Protein AF-A0AAE4K894-F1 (afdb_monomer_lite)

Secondary structure (DSSP, 8-state):
------------EEEEEEETTEEEEEEEEEEEEETTEEEE-HHHHHHHHHHHHHHT--GGG-EEEEE--TTTHHHHHHHHHHHSPTT-EEEEEESSHHHHHHHHHHTT--------

pLDDT: mean 82.56, std 19.23, range [33.16, 97.0]

Organism: NCBI:txid3075126

Sequence (116 aa):
MLKAQAGHIERFFVVSVSTERGAFLVALGVGKKEKGNIFLTDTGIRAKDRLCELAGVDVSAVNFIMVPSPFQAVGALRTALLSHRPGAVLFFVCKSSLAYDKISSELNVQPEVVEE

Structure (mmCIF, N/CA/C/O backbone):
data_AF-A0AAE4K894-F1
#
_entry.id   AF-A0AAE4K894-F1
#
loop_
_atom_site.group_PDB
_atom_site.id
_atom_site.type_symbol
_atom_site.label_atom_id
_atom_site.label_alt_id
_atom_site.label_comp_id
_atom_site.label_asym_id
_atom_site.label_entity_id
_atom_site.label_seq_id
_atom_site.pdbx_PDB_ins_code
_atom_site.Cartn_x
_atom_site.Cartn_y
_atom_site.Cartn_z
_atom_site.occupancy
_atom_site.B_iso_or_equiv
_atom_site.auth_seq_id
_atom_site.auth_comp_id
_atom_site.auth_asym_id
_atom_site.auth_atom_id
_atom_site.pdbx_PDB_model_num
ATOM 1 N N . MET A 1 1 ? 31.188 -19.561 -14.112 1.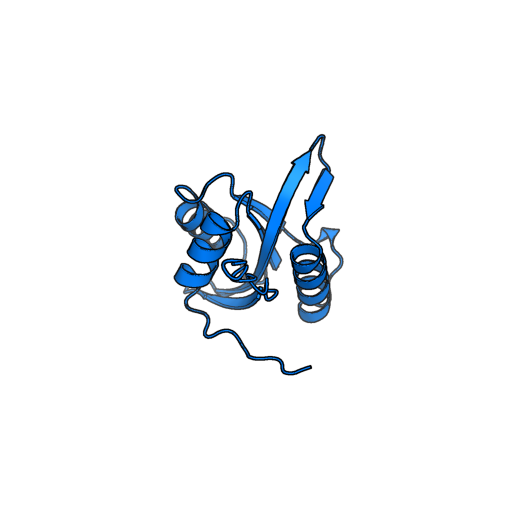00 33.22 1 MET A N 1
ATOM 2 C CA . MET A 1 1 ? 30.811 -19.496 -12.684 1.00 33.22 1 MET A CA 1
ATOM 3 C C . MET A 1 1 ? 29.639 -18.539 -12.544 1.00 33.22 1 MET A C 1
ATOM 5 O O . MET A 1 1 ? 29.827 -17.338 -12.698 1.00 33.22 1 MET A O 1
ATOM 9 N N . LEU A 1 2 ? 28.431 -19.082 -12.365 1.00 33.16 2 LEU A N 1
ATOM 10 C CA . LEU A 1 2 ? 27.212 -18.307 -12.135 1.00 33.16 2 LEU A CA 1
ATOM 11 C C . LEU A 1 2 ? 27.324 -17.602 -10.776 1.00 33.16 2 LEU A C 1
ATOM 13 O O . LEU A 1 2 ? 27.426 -18.268 -9.749 1.00 33.16 2 LEU A O 1
ATOM 17 N N . LYS A 1 3 ? 27.332 -16.265 -10.761 1.00 38.16 3 LYS A N 1
ATOM 18 C CA . LYS A 1 3 ? 27.136 -15.505 -9.522 1.00 38.16 3 LYS A CA 1
ATOM 19 C C . LYS A 1 3 ? 25.649 -15.551 -9.197 1.00 38.16 3 LYS A C 1
ATOM 21 O O . LYS A 1 3 ? 24.831 -15.149 -10.019 1.00 38.16 3 LYS A O 1
ATOM 26 N N . ALA A 1 4 ? 25.349 -16.112 -8.031 1.00 34.56 4 ALA A N 1
ATOM 27 C CA . ALA A 1 4 ? 24.017 -16.309 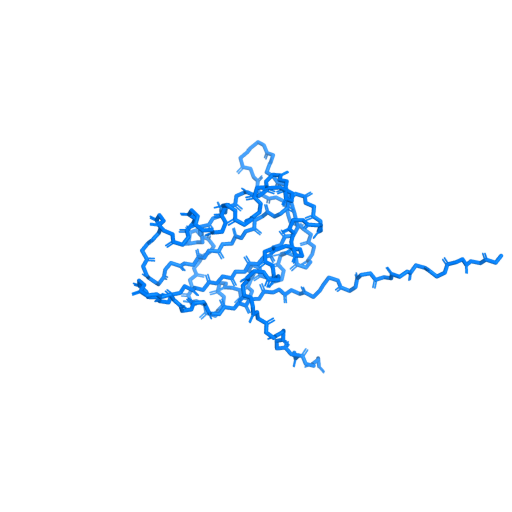-7.496 1.00 34.56 4 ALA A CA 1
ATOM 28 C C . ALA A 1 4 ? 23.144 -15.065 -7.705 1.00 34.56 4 ALA A C 1
ATOM 30 O O . ALA A 1 4 ? 23.463 -13.975 -7.228 1.00 34.56 4 ALA A O 1
ATOM 31 N N . GLN A 1 5 ? 22.038 -15.260 -8.422 1.00 38.50 5 GLN A N 1
ATOM 32 C CA . GLN A 1 5 ? 20.854 -14.432 -8.283 1.00 38.50 5 GLN A CA 1
ATOM 33 C C . GLN A 1 5 ? 20.506 -14.437 -6.793 1.00 38.50 5 GLN A C 1
ATOM 35 O O . GLN A 1 5 ? 20.005 -15.432 -6.274 1.00 38.50 5 GLN A O 1
ATOM 40 N N . ALA A 1 6 ? 20.813 -13.350 -6.088 1.00 38.06 6 ALA A N 1
ATOM 41 C CA . ALA A 1 6 ? 20.153 -13.052 -4.830 1.00 38.06 6 ALA A CA 1
ATOM 42 C C . ALA A 1 6 ? 18.695 -12.760 -5.193 1.00 38.06 6 ALA A C 1
ATOM 44 O O . ALA A 1 6 ? 18.329 -11.628 -5.507 1.00 38.06 6 ALA A O 1
ATOM 45 N N . GLY A 1 7 ? 17.904 -13.828 -5.297 1.00 36.00 7 GLY A N 1
ATOM 46 C CA . GLY A 1 7 ? 16.472 -13.752 -5.504 1.00 36.00 7 GLY A CA 1
ATOM 47 C C . GLY A 1 7 ? 15.885 -12.979 -4.338 1.00 36.00 7 GLY A C 1
ATOM 48 O O . GLY A 1 7 ? 15.781 -13.505 -3.233 1.00 36.00 7 GLY A O 1
ATOM 49 N N . HIS A 1 8 ? 15.539 -11.715 -4.575 1.00 42.91 8 HIS A N 1
ATOM 50 C CA . HIS A 1 8 ? 14.616 -11.012 -3.705 1.00 42.91 8 HIS A CA 1
ATOM 51 C C . HIS A 1 8 ? 13.330 -11.835 -3.711 1.00 42.91 8 HIS A C 1
ATOM 53 O O . HIS A 1 8 ? 12.596 -11.847 -4.696 1.00 42.91 8 HIS A O 1
ATOM 59 N N . ILE A 1 9 ? 13.083 -12.567 -2.628 1.00 47.50 9 ILE A N 1
ATOM 60 C CA . ILE A 1 9 ? 11.753 -13.088 -2.356 1.00 47.50 9 ILE A CA 1
ATOM 61 C C . ILE A 1 9 ? 10.925 -11.841 -2.050 1.00 47.50 9 ILE A C 1
ATOM 63 O O . ILE A 1 9 ? 11.015 -11.289 -0.953 1.00 47.50 9 ILE A O 1
ATOM 67 N N . GLU A 1 10 ? 10.191 -11.335 -3.044 1.00 51.34 10 GLU A N 1
ATOM 68 C CA . GLU A 1 10 ? 9.166 -10.320 -2.815 1.00 51.34 10 GLU A CA 1
ATOM 69 C C . GLU A 1 10 ? 8.115 -10.953 -1.891 1.00 51.34 10 GLU A C 1
ATOM 71 O O . GLU A 1 10 ? 7.226 -11.676 -2.340 1.00 51.34 10 GLU A O 1
ATOM 76 N N . ARG A 1 11 ? 8.249 -10.730 -0.580 1.00 63.84 11 ARG A N 1
ATOM 77 C CA . ARG A 1 11 ? 7.225 -11.067 0.415 1.00 63.84 11 ARG A CA 1
ATOM 78 C C . ARG A 1 11 ? 6.139 -10.005 0.339 1.00 63.84 11 ARG A C 1
ATOM 80 O O . ARG A 1 11 ? 6.468 -8.820 0.331 1.00 63.84 11 ARG A O 1
ATOM 87 N N . PHE A 1 12 ? 4.872 -10.408 0.271 1.00 67.56 12 PHE A N 1
ATOM 88 C CA . PHE A 1 12 ? 3.777 -9.442 0.279 1.00 67.56 12 PHE A CA 1
ATOM 89 C C . PHE A 1 12 ? 3.621 -8.846 1.681 1.00 67.56 12 PHE A C 1
ATOM 91 O O . PHE A 1 12 ? 3.778 -9.536 2.684 1.00 67.56 12 PHE A O 1
ATOM 98 N N . PHE A 1 13 ? 3.351 -7.545 1.744 1.00 72.00 13 PHE A N 1
ATOM 99 C CA . PHE A 1 13 ? 3.339 -6.772 2.981 1.00 72.00 13 PHE A CA 1
ATOM 100 C C . PHE A 1 13 ? 1.939 -6.225 3.220 1.00 72.00 13 PHE A C 1
ATOM 102 O O . PHE A 1 13 ? 1.427 -5.468 2.391 1.00 72.00 13 PHE A O 1
ATOM 109 N N . VAL A 1 14 ? 1.346 -6.592 4.354 1.00 81.44 14 VAL A N 1
ATOM 110 C CA . VAL A 1 14 ? 0.094 -6.025 4.862 1.00 81.44 14 VAL A CA 1
ATOM 111 C C . VAL A 1 14 ? 0.265 -5.775 6.355 1.00 81.44 14 VAL A C 1
ATOM 113 O O . VAL A 1 14 ? 0.752 -6.648 7.066 1.00 81.44 14 VAL A O 1
ATOM 116 N N . VAL A 1 15 ? -0.102 -4.589 6.832 1.00 85.31 15 VAL A N 1
ATOM 117 C CA . VAL A 1 15 ? 0.054 -4.201 8.236 1.00 85.31 15 VAL A CA 1
ATOM 118 C C . VAL A 1 15 ? -1.074 -3.283 8.694 1.00 85.31 15 VAL A C 1
ATOM 120 O O . VAL A 1 15 ? -1.561 -2.443 7.936 1.00 85.31 15 VAL A O 1
ATOM 123 N N . SER A 1 16 ? -1.452 -3.404 9.966 1.00 86.00 16 SER A N 1
ATOM 124 C CA . SER A 1 16 ? -2.246 -2.390 10.657 1.00 86.00 16 SER A CA 1
ATOM 125 C C . SER A 1 16 ? -1.327 -1.335 11.276 1.00 86.00 16 SER A C 1
ATOM 127 O O . SER A 1 16 ? -0.548 -1.632 12.180 1.00 86.00 16 SER A O 1
ATOM 129 N N . VAL A 1 17 ? -1.426 -0.094 10.807 1.00 85.12 17 VAL A N 1
ATOM 130 C CA . VAL A 1 17 ? -0.635 1.045 11.289 1.00 85.12 17 VAL A CA 1
ATOM 131 C C . VAL A 1 17 ? -1.487 1.881 12.231 1.00 85.12 17 VAL A C 1
ATOM 133 O O . VAL A 1 17 ? -2.480 2.471 11.808 1.00 85.12 17 VAL A O 1
ATOM 136 N N . SER A 1 18 ? -1.081 1.978 13.494 1.00 84.44 18 SER A N 1
ATOM 137 C CA . SER A 1 18 ? -1.723 2.852 14.480 1.00 84.44 18 SER A CA 1
ATOM 138 C C . SER A 1 18 ? -0.967 4.171 14.592 1.00 84.44 18 SER A C 1
ATOM 140 O O . SER A 1 18 ? 0.223 4.197 14.893 1.00 84.44 18 SER A O 1
ATOM 142 N N . THR A 1 19 ? -1.670 5.274 14.358 1.00 82.75 19 THR A N 1
ATOM 143 C CA . THR A 1 19 ? -1.160 6.641 14.531 1.00 82.75 19 THR A CA 1
ATOM 144 C C . THR A 1 19 ? -1.968 7.356 15.613 1.00 82.75 19 THR A C 1
ATOM 146 O O . THR A 1 19 ? -3.043 6.890 15.985 1.00 82.75 19 THR A O 1
ATOM 149 N N . GLU A 1 20 ? -1.530 8.537 16.056 1.00 80.31 20 GLU A N 1
ATOM 150 C CA . GLU A 1 20 ? -2.313 9.392 16.972 1.00 80.31 20 GLU A CA 1
ATOM 151 C C . GLU A 1 20 ? -3.713 9.731 16.437 1.00 80.31 20 GLU A C 1
ATOM 153 O O . GLU A 1 20 ? -4.623 10.057 17.195 1.00 80.31 20 GLU A O 1
ATOM 158 N N . ARG A 1 21 ? -3.904 9.641 15.117 1.00 82.19 21 ARG A N 1
ATOM 159 C CA . ARG A 1 21 ? -5.186 9.911 14.466 1.00 82.19 21 ARG A CA 1
ATOM 160 C C . ARG A 1 21 ? -6.097 8.695 14.413 1.00 82.19 21 ARG A C 1
ATOM 162 O O . ARG A 1 21 ? -7.290 8.867 14.197 1.00 82.19 21 ARG A O 1
ATOM 169 N N . GLY A 1 22 ? -5.552 7.495 14.587 1.00 83.88 22 GLY A N 1
ATOM 170 C CA . GLY A 1 22 ? -6.265 6.229 14.497 1.00 83.88 22 GLY A CA 1
ATOM 171 C C . GLY A 1 22 ? -5.516 5.183 13.673 1.00 83.88 22 GLY A C 1
ATOM 172 O O . GLY A 1 22 ? -4.370 5.392 13.260 1.00 83.88 22 GLY A O 1
ATOM 173 N N . ALA A 1 23 ? -6.179 4.045 13.471 1.00 88.06 23 ALA A N 1
ATOM 174 C CA . ALA A 1 23 ? -5.629 2.886 12.779 1.00 88.06 23 ALA A CA 1
ATOM 175 C C . ALA A 1 23 ? -5.910 2.922 11.270 1.00 88.06 23 ALA A C 1
ATOM 177 O O . ALA A 1 23 ? -6.953 3.412 10.833 1.00 88.06 23 ALA A O 1
ATOM 178 N N . PHE A 1 24 ? -4.989 2.372 10.488 1.00 91.69 24 PHE A N 1
ATOM 179 C CA . PHE A 1 24 ? -5.071 2.229 9.038 1.00 91.69 24 PHE A CA 1
ATOM 180 C C . PHE A 1 24 ? -4.652 0.818 8.659 1.00 91.69 24 PHE A C 1
ATOM 182 O O . PHE A 1 24 ? -3.699 0.296 9.234 1.00 91.69 24 PHE A O 1
ATOM 189 N N . LEU A 1 25 ? -5.302 0.228 7.659 1.00 93.06 25 LEU A N 1
ATOM 190 C CA . LEU A 1 25 ? -4.811 -1.011 7.066 1.00 93.06 25 LEU A CA 1
ATOM 191 C C . LEU A 1 25 ? -4.022 -0.668 5.807 1.00 93.06 25 LEU A C 1
ATOM 193 O O . LEU A 1 25 ? -4.538 -0.002 4.909 1.00 93.06 25 LEU A O 1
ATOM 197 N N . VAL A 1 26 ? -2.762 -1.083 5.762 1.00 93.19 26 VAL A N 1
ATOM 198 C CA . VAL A 1 26 ? -1.810 -0.683 4.728 1.00 93.19 26 VAL A CA 1
ATOM 199 C C . VAL A 1 26 ? -1.222 -1.913 4.060 1.00 93.19 26 VAL A C 1
ATOM 201 O O . VAL A 1 26 ? -0.747 -2.813 4.743 1.00 93.19 26 VAL A O 1
ATOM 204 N N . ALA A 1 27 ? -1.179 -1.923 2.731 1.00 93.50 27 ALA A N 1
ATOM 205 C CA . ALA A 1 27 ? -0.357 -2.864 1.976 1.00 93.50 27 ALA A CA 1
ATOM 206 C C . ALA A 1 27 ? 0.525 -2.158 0.948 1.00 93.50 27 ALA A C 1
ATOM 208 O O . ALA A 1 27 ? 0.293 -1.003 0.573 1.00 93.50 27 ALA A O 1
ATOM 209 N N . LEU A 1 28 ? 1.545 -2.878 0.492 1.00 93.31 28 LE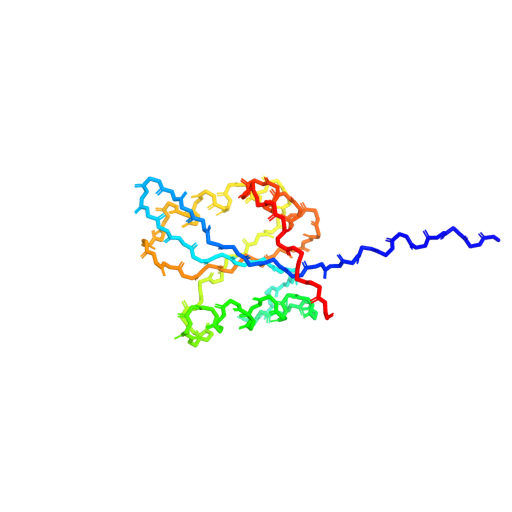U A N 1
ATOM 210 C CA . LEU A 1 28 ? 2.528 -2.400 -0.473 1.00 93.31 28 LEU A CA 1
ATOM 211 C C . LEU A 1 28 ? 2.615 -3.373 -1.649 1.00 93.31 28 LEU A C 1
ATOM 213 O O . LEU A 1 28 ? 2.507 -4.587 -1.479 1.00 93.31 28 LEU A O 1
ATOM 217 N N . GLY A 1 29 ? 2.893 -2.850 -2.838 1.00 93.00 29 GLY A N 1
ATOM 218 C CA . GLY A 1 29 ? 3.234 -3.671 -3.995 1.00 93.00 29 GLY A CA 1
ATOM 219 C C . GLY A 1 29 ? 4.049 -2.897 -5.017 1.00 93.00 29 GLY A C 1
ATOM 220 O O . GLY A 1 29 ? 3.944 -1.671 -5.107 1.00 93.00 29 GLY A O 1
ATOM 221 N N . VAL A 1 30 ? 4.862 -3.607 -5.797 1.00 92.56 30 VAL A N 1
ATOM 222 C CA . VAL A 1 30 ? 5.582 -3.013 -6.926 1.00 92.56 30 VAL A CA 1
ATOM 223 C C . VAL A 1 30 ? 4.668 -2.991 -8.148 1.00 92.56 30 VAL A C 1
ATOM 225 O O . VAL A 1 30 ? 3.947 -3.951 -8.423 1.00 92.56 30 VAL A O 1
ATOM 228 N N . GLY A 1 31 ? 4.660 -1.879 -8.879 1.00 93.31 31 GLY A N 1
ATOM 229 C CA . GLY A 1 31 ? 3.782 -1.727 -10.029 1.00 93.31 31 GLY A CA 1
ATOM 230 C C . GLY A 1 31 ? 3.840 -0.367 -10.709 1.00 93.31 31 GLY A C 1
ATOM 231 O O . GLY A 1 31 ? 4.660 0.502 -10.400 1.00 93.31 31 GLY A O 1
ATOM 232 N N . LYS A 1 32 ? 2.934 -0.169 -11.662 1.00 92.69 32 LYS A N 1
ATOM 233 C CA . LYS A 1 32 ? 2.803 1.071 -12.434 1.00 92.69 32 LYS A CA 1
ATOM 234 C C . LYS A 1 32 ? 1.343 1.389 -12.729 1.00 92.69 32 LYS A C 1
ATOM 236 O O . LYS A 1 32 ? 0.490 0.510 -12.748 1.00 92.69 32 LYS A O 1
ATOM 241 N N . LYS A 1 33 ? 1.070 2.667 -12.998 1.00 89.38 33 LYS A N 1
ATOM 242 C CA . LYS A 1 33 ? -0.222 3.137 -13.501 1.00 89.38 33 LYS A CA 1
ATOM 243 C C . LYS A 1 33 ? -0.076 3.546 -14.961 1.00 89.38 33 LYS A C 1
ATOM 245 O O . LYS A 1 33 ? 0.716 4.438 -15.261 1.00 89.38 33 LYS A O 1
ATOM 250 N N . GLU A 1 34 ? -0.844 2.923 -15.846 1.00 90.38 34 GLU A N 1
ATOM 251 C CA . GLU A 1 34 ? -0.858 3.211 -17.284 1.00 90.38 34 GLU A CA 1
ATOM 252 C C . GLU A 1 34 ? -2.296 3.385 -17.768 1.00 90.38 34 GLU A C 1
ATOM 254 O O . GLU A 1 34 ? -3.151 2.533 -17.536 1.00 90.38 34 GLU A O 1
ATOM 259 N N . LYS A 1 35 ? -2.572 4.512 -18.440 1.00 87.44 35 LYS A N 1
ATOM 260 C CA . LYS A 1 35 ? -3.898 4.841 -19.002 1.00 87.44 35 LYS A CA 1
ATOM 261 C C . LYS A 1 35 ? -5.060 4.664 -18.004 1.00 87.44 35 LYS A C 1
ATOM 263 O O . LYS A 1 35 ? -6.143 4.235 -18.375 1.00 87.44 35 LYS A O 1
ATOM 268 N N . GLY A 1 36 ? -4.823 4.981 -16.729 1.00 83.94 36 GLY A N 1
ATOM 269 C CA . GLY A 1 36 ? -5.819 4.864 -15.657 1.00 83.94 36 GLY A CA 1
ATOM 270 C C . GLY A 1 36 ? -5.825 3.522 -14.920 1.00 83.94 36 GLY A C 1
ATOM 271 O O . GLY A 1 36 ? -6.267 3.494 -13.776 1.00 83.94 36 GLY A O 1
ATOM 272 N N . ASN A 1 37 ? -5.249 2.467 -15.500 1.00 88.56 37 ASN A N 1
ATOM 273 C CA . ASN A 1 37 ? -5.197 1.130 -14.907 1.00 88.56 37 ASN A CA 1
ATOM 274 C C . ASN A 1 37 ? -3.935 0.930 -14.065 1.00 88.56 37 ASN A C 1
ATOM 276 O O . ASN A 1 37 ? -2.870 1.459 -14.396 1.00 88.56 37 ASN A O 1
ATOM 280 N N . ILE A 1 38 ? -4.057 0.157 -12.986 1.00 92.12 38 ILE A N 1
ATOM 281 C CA . ILE A 1 38 ? -2.944 -0.217 -12.109 1.00 92.12 38 ILE A CA 1
ATOM 282 C C . ILE A 1 38 ? -2.497 -1.629 -12.476 1.00 92.12 38 ILE A C 1
ATOM 284 O O . ILE A 1 38 ? -3.298 -2.558 -12.481 1.00 92.12 38 ILE A O 1
ATOM 288 N N . PHE A 1 39 ? -1.208 -1.771 -12.756 1.00 93.56 39 PHE A N 1
ATOM 289 C CA . PHE A 1 39 ? -0.546 -3.040 -13.029 1.00 93.56 39 PHE A CA 1
ATOM 290 C C . PHE A 1 39 ? 0.422 -3.325 -11.886 1.00 93.56 39 PHE A C 1
ATOM 292 O O . PHE A 1 39 ? 1.256 -2.475 -11.565 1.00 93.56 39 PHE A O 1
ATOM 299 N N . LEU A 1 40 ? 0.300 -4.498 -11.273 1.00 92.88 40 LEU A N 1
ATOM 300 C CA . LEU A 1 40 ? 1.085 -4.927 -10.117 1.00 92.88 40 LEU A CA 1
ATOM 301 C C . LEU A 1 40 ? 1.910 -6.164 -10.482 1.00 92.88 40 LEU A C 1
ATOM 303 O O . LEU A 1 40 ? 1.526 -6.912 -11.381 1.00 92.88 40 LEU A O 1
ATOM 307 N N . THR A 1 41 ? 3.023 -6.381 -9.782 1.00 92.06 41 THR A N 1
ATOM 308 C CA . THR A 1 41 ? 3.688 -7.693 -9.771 1.00 92.06 41 THR A CA 1
ATOM 309 C C . THR A 1 41 ? 2.783 -8.736 -9.114 1.00 92.06 41 THR A C 1
ATOM 311 O O . THR A 1 41 ? 1.859 -8.377 -8.381 1.00 92.06 41 THR A O 1
ATOM 314 N N . ASP A 1 42 ? 3.059 -10.025 -9.320 1.00 89.94 42 ASP A N 1
ATOM 315 C CA . ASP A 1 42 ? 2.285 -11.111 -8.701 1.00 89.94 42 ASP A CA 1
ATOM 316 C C . ASP A 1 42 ? 2.233 -10.980 -7.172 1.00 89.94 42 ASP A C 1
ATOM 318 O O . ASP A 1 42 ? 1.172 -11.133 -6.563 1.00 89.94 42 ASP A O 1
ATOM 322 N N . THR A 1 43 ? 3.349 -10.601 -6.540 1.00 87.12 43 THR A N 1
ATOM 323 C CA . THR A 1 43 ? 3.382 -10.304 -5.103 1.00 87.12 43 THR A CA 1
ATOM 324 C C . THR A 1 43 ? 2.498 -9.110 -4.750 1.00 87.12 43 THR A C 1
ATOM 326 O O . THR A 1 43 ? 1.766 -9.165 -3.763 1.00 87.12 43 THR A O 1
ATOM 329 N N . GLY A 1 44 ? 2.512 -8.043 -5.554 1.00 90.94 44 GLY A N 1
ATOM 330 C CA . GLY A 1 44 ? 1.626 -6.895 -5.357 1.00 90.94 44 GLY A CA 1
ATOM 331 C C . GLY A 1 44 ? 0.141 -7.254 -5.483 1.00 90.94 44 GLY A C 1
ATOM 332 O O . GLY A 1 44 ? -0.674 -6.734 -4.720 1.00 90.94 44 GLY A O 1
ATOM 333 N N . ILE A 1 45 ? -0.216 -8.167 -6.395 1.00 93.25 45 ILE A N 1
ATOM 334 C CA . ILE A 1 45 ? -1.585 -8.691 -6.529 1.00 93.25 45 ILE A CA 1
ATOM 335 C C . ILE A 1 45 ? -1.982 -9.439 -5.253 1.00 93.25 45 ILE A C 1
ATOM 337 O O . ILE A 1 45 ? -2.999 -9.099 -4.651 1.00 93.25 45 ILE A O 1
ATOM 341 N N . ARG A 1 46 ? -1.141 -10.367 -4.777 1.00 90.94 46 ARG A N 1
ATOM 342 C CA . ARG A 1 46 ? -1.385 -11.10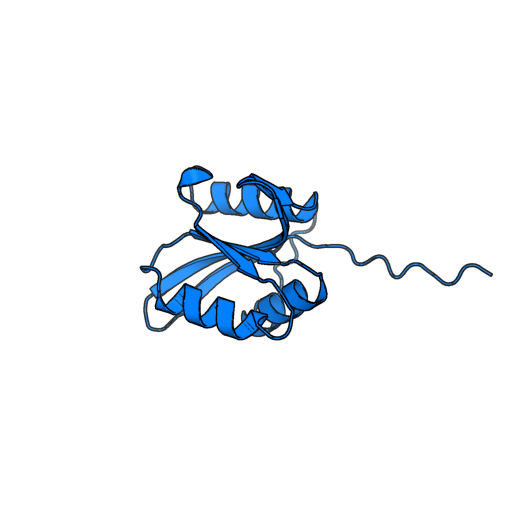5 -3.523 1.00 90.94 46 ARG A CA 1
ATOM 343 C C . ARG A 1 46 ? -1.520 -10.172 -2.316 1.00 90.94 46 ARG A C 1
ATOM 345 O O . ARG A 1 46 ? -2.425 -10.351 -1.507 1.00 90.94 46 ARG A O 1
ATOM 352 N N . ALA A 1 47 ? -0.675 -9.140 -2.223 1.00 91.12 47 ALA A N 1
ATOM 353 C CA . ALA A 1 47 ? -0.758 -8.123 -1.172 1.00 91.12 47 ALA A CA 1
ATOM 354 C C . ALA A 1 47 ? -2.102 -7.379 -1.202 1.00 91.12 47 ALA A C 1
ATOM 356 O O . ALA A 1 47 ? -2.717 -7.153 -0.161 1.00 91.12 47 ALA A O 1
ATOM 357 N N . LYS A 1 48 ? -2.568 -7.007 -2.402 1.00 94.62 48 LYS A N 1
ATOM 358 C CA . LYS A 1 48 ? -3.843 -6.307 -2.606 1.00 94.62 48 LYS A CA 1
ATOM 359 C C . LYS A 1 48 ? -5.020 -7.194 -2.218 1.00 94.62 48 LYS A C 1
ATOM 361 O O . LYS A 1 48 ? -5.932 -6.720 -1.548 1.00 94.62 48 LYS A O 1
ATOM 366 N N . ASP A 1 49 ? -5.010 -8.451 -2.645 1.00 93.44 49 ASP A N 1
ATOM 367 C CA . ASP A 1 49 ? -6.094 -9.390 -2.354 1.00 93.44 49 ASP A CA 1
ATOM 368 C C . ASP A 1 49 ? -6.174 -9.664 -0.850 1.00 93.44 49 ASP A C 1
ATOM 370 O O . ASP A 1 49 ? -7.248 -9.537 -0.262 1.00 93.44 49 ASP A O 1
ATOM 374 N N . ARG A 1 50 ? -5.025 -9.889 -0.197 1.00 91.75 50 ARG A N 1
ATOM 375 C CA . ARG A 1 50 ? -4.959 -10.053 1.259 1.00 91.75 50 ARG A CA 1
ATOM 376 C C . ARG A 1 50 ? -5.405 -8.801 2.015 1.00 91.75 50 ARG A C 1
ATOM 378 O O . ARG A 1 50 ? -6.070 -8.914 3.040 1.00 91.75 50 ARG A O 1
ATOM 385 N N . LEU A 1 51 ? -5.068 -7.609 1.515 1.00 94.19 51 LEU A N 1
ATOM 386 C CA . LEU A 1 51 ? -5.540 -6.343 2.081 1.00 94.19 51 LEU A CA 1
ATOM 387 C C . LEU A 1 51 ? -7.072 -6.246 2.042 1.00 94.19 51 LEU A C 1
ATOM 389 O O . LEU A 1 51 ? -7.679 -5.866 3.040 1.00 94.19 51 LEU A O 1
ATOM 393 N N . CYS A 1 52 ? -7.686 -6.591 0.906 1.00 94.75 52 CYS A N 1
ATOM 394 C CA . CYS A 1 52 ? -9.142 -6.574 0.736 1.00 94.75 52 CYS A CA 1
ATOM 395 C C . CYS A 1 52 ? -9.823 -7.591 1.660 1.00 94.75 52 CYS A C 1
ATOM 397 O O . CYS A 1 52 ? -10.802 -7.256 2.324 1.00 94.75 52 CYS A O 1
ATOM 399 N N . GLU A 1 53 ? -9.267 -8.803 1.749 1.00 93.50 53 GLU A N 1
ATOM 400 C CA . GLU A 1 53 ? -9.756 -9.869 2.626 1.00 93.50 53 GLU A CA 1
ATOM 401 C C . GLU A 1 53 ? -9.734 -9.446 4.102 1.00 93.50 53 GLU A C 1
ATOM 403 O O . GLU A 1 53 ? -10.756 -9.523 4.779 1.00 93.50 53 GLU A O 1
ATOM 408 N N . LEU A 1 54 ? -8.596 -8.939 4.590 1.00 90.88 54 LEU A N 1
ATOM 409 C CA . LEU A 1 54 ? -8.438 -8.516 5.986 1.00 90.88 54 LEU A CA 1
ATOM 410 C C . LEU A 1 54 ? -9.304 -7.306 6.345 1.00 90.88 54 LEU A C 1
ATOM 412 O O . LEU A 1 54 ? -9.776 -7.201 7.475 1.00 90.88 54 LEU A O 1
ATOM 416 N N . ALA A 1 55 ? -9.512 -6.392 5.398 1.00 92.06 55 ALA A N 1
ATOM 417 C CA . ALA A 1 55 ? -10.413 -5.263 5.591 1.00 92.06 55 ALA A CA 1
ATOM 418 C C . ALA A 1 55 ? -11.897 -5.644 5.452 1.00 92.06 55 ALA A C 1
ATOM 420 O O . ALA A 1 55 ? -12.750 -4.870 5.883 1.00 92.06 55 ALA A O 1
ATOM 421 N N . GLY A 1 56 ? -12.217 -6.790 4.842 1.00 94.06 56 GLY A N 1
ATOM 422 C CA . GLY A 1 56 ? -13.588 -7.162 4.498 1.00 94.06 56 GLY A CA 1
ATOM 423 C C . GLY A 1 56 ? -14.232 -6.199 3.493 1.00 94.06 56 GLY A C 1
ATOM 424 O O . GLY A 1 56 ? -15.414 -5.883 3.626 1.00 94.06 56 GLY A O 1
ATOM 425 N N . VAL A 1 57 ? -13.459 -5.690 2.524 1.00 93.50 57 VAL A N 1
ATOM 426 C CA . VAL A 1 57 ? -13.926 -4.692 1.540 1.00 93.50 57 VAL A CA 1
ATOM 427 C C . VAL A 1 57 ? -13.586 -5.076 0.103 1.00 93.50 57 VAL A C 1
ATOM 429 O O . VAL A 1 57 ? -12.617 -5.784 -0.159 1.00 93.50 57 VAL A O 1
ATOM 432 N N . ASP A 1 58 ? -14.345 -4.523 -0.843 1.00 94.88 58 ASP A N 1
ATOM 433 C CA . ASP A 1 58 ? -14.033 -4.599 -2.269 1.00 94.88 58 ASP A CA 1
ATOM 434 C C . ASP A 1 58 ? -12.841 -3.717 -2.662 1.00 94.88 58 ASP A C 1
ATOM 436 O O . ASP A 1 58 ? -12.558 -2.680 -2.054 1.00 94.88 58 ASP A O 1
ATOM 440 N N . VAL A 1 59 ? -12.199 -4.066 -3.782 1.00 91.94 59 VAL A N 1
ATOM 441 C CA . VAL A 1 59 ? -11.051 -3.322 -4.333 1.00 91.94 59 VAL A CA 1
ATOM 442 C C . VAL A 1 59 ? -11.359 -1.844 -4.612 1.00 91.94 59 VAL A C 1
ATOM 444 O O . VAL A 1 59 ? -10.458 -1.010 -4.575 1.00 91.94 59 VAL A O 1
ATOM 447 N N . SER A 1 60 ? -12.622 -1.488 -4.861 1.00 93.06 60 SER A N 1
ATOM 448 C CA . SER A 1 60 ? -13.048 -0.099 -5.073 1.00 93.06 60 SER A CA 1
ATOM 449 C C . SER A 1 60 ? -12.970 0.767 -3.814 1.00 93.06 60 SER A C 1
ATOM 451 O O . SER A 1 60 ? -12.944 1.989 -3.931 1.00 93.06 60 SER A O 1
ATOM 453 N N . ALA A 1 61 ? -12.938 0.159 -2.623 1.00 93.94 61 ALA A N 1
ATOM 454 C CA . ALA A 1 61 ? -12.761 0.862 -1.353 1.00 93.94 61 ALA A CA 1
ATOM 455 C C . ALA A 1 61 ? -11.277 1.092 -1.000 1.00 93.94 61 ALA A C 1
ATOM 457 O O . ALA A 1 61 ? -10.969 1.810 -0.045 1.00 93.94 61 ALA A O 1
ATOM 458 N N . VAL A 1 62 ? -10.352 0.499 -1.765 1.00 96.19 62 VAL A N 1
ATOM 459 C CA . VAL A 1 62 ? -8.908 0.632 -1.552 1.00 96.19 62 VAL A CA 1
ATOM 460 C C . VAL A 1 62 ? -8.405 1.956 -2.123 1.00 96.19 62 VAL A C 1
ATOM 462 O O . VAL A 1 62 ? -8.603 2.280 -3.295 1.00 96.19 62 VAL A O 1
ATOM 465 N N . ASN A 1 63 ? -7.679 2.710 -1.300 1.00 97.00 63 ASN A N 1
ATOM 466 C CA . ASN A 1 63 ? -7.057 3.965 -1.704 1.00 97.00 63 ASN A CA 1
ATOM 467 C C . ASN A 1 63 ? -5.661 3.688 -2.264 1.00 97.00 63 ASN A C 1
ATOM 469 O O . ASN A 1 63 ? -4.711 3.441 -1.519 1.00 97.00 63 ASN A O 1
ATOM 473 N N . PHE A 1 64 ? -5.535 3.731 -3.590 1.00 95.75 64 PHE A N 1
ATOM 474 C CA . PHE A 1 64 ? -4.263 3.507 -4.271 1.00 95.75 64 PHE A CA 1
ATOM 475 C C . PHE A 1 64 ? -3.399 4.770 -4.292 1.00 95.75 64 PHE A C 1
ATOM 477 O O . PHE A 1 64 ? -3.749 5.776 -4.915 1.00 95.75 64 PHE A O 1
ATOM 484 N N . ILE A 1 65 ? -2.226 4.692 -3.668 1.00 96.44 65 ILE A N 1
ATOM 485 C CA . ILE A 1 65 ? -1.258 5.785 -3.574 1.00 96.44 65 ILE A CA 1
ATOM 486 C C . ILE A 1 65 ? -0.049 5.448 -4.440 1.00 96.44 65 ILE A C 1
ATOM 488 O O . ILE A 1 65 ? 0.682 4.495 -4.182 1.00 96.44 65 ILE A O 1
ATOM 492 N N . MET A 1 66 ? 0.177 6.239 -5.486 1.00 96.00 66 MET A N 1
ATOM 493 C CA . MET A 1 66 ? 1.332 6.047 -6.361 1.00 96.00 66 MET A CA 1
ATOM 494 C C . MET A 1 66 ? 2.598 6.588 -5.702 1.00 96.00 66 MET A C 1
ATOM 496 O O . MET A 1 66 ? 2.657 7.760 -5.335 1.00 96.00 66 MET A O 1
ATOM 500 N N . VAL A 1 67 ? 3.639 5.762 -5.647 1.00 95.56 67 VAL A N 1
ATOM 501 C CA . VAL A 1 67 ? 4.956 6.141 -5.129 1.00 95.56 67 VAL A CA 1
ATOM 502 C C . VAL A 1 67 ? 5.945 6.135 -6.293 1.00 95.56 67 VAL A C 1
ATOM 504 O O . VAL A 1 67 ? 6.432 5.077 -6.703 1.00 95.56 67 VAL A O 1
ATOM 507 N N . PRO A 1 68 ? 6.216 7.303 -6.900 1.00 90.06 68 PRO A N 1
ATOM 508 C CA . PRO A 1 68 ? 6.922 7.361 -8.173 1.00 90.06 68 PRO A CA 1
ATOM 509 C C . PRO A 1 68 ? 8.435 7.185 -8.031 1.00 90.06 68 PRO A C 1
ATOM 511 O O . PRO A 1 68 ? 9.086 6.860 -9.021 1.00 90.06 68 PRO A O 1
ATOM 514 N N . SER A 1 69 ? 9.002 7.403 -6.840 1.00 93.25 69 SER A N 1
ATOM 515 C CA . SER A 1 69 ? 10.428 7.204 -6.586 1.00 93.25 69 SER A CA 1
ATOM 516 C C . SER A 1 69 ? 10.735 6.931 -5.107 1.00 93.25 69 SER A C 1
ATOM 518 O O . SER A 1 69 ? 9.964 7.332 -4.229 1.00 93.25 69 SER A O 1
ATOM 520 N N . PRO A 1 70 ? 11.905 6.339 -4.800 1.00 91.19 70 PRO A N 1
ATOM 521 C CA . PRO A 1 70 ? 12.353 6.125 -3.423 1.00 91.19 70 PRO A CA 1
ATOM 522 C C . PRO A 1 70 ? 12.573 7.424 -2.635 1.00 91.19 70 PRO A C 1
ATOM 524 O O . PRO A 1 70 ? 12.582 7.416 -1.408 1.00 91.19 70 PRO A O 1
ATOM 527 N N . PHE A 1 71 ? 12.797 8.558 -3.300 1.00 93.38 71 PHE A N 1
ATOM 528 C CA . PHE A 1 71 ? 12.979 9.848 -2.621 1.00 93.38 71 PHE A CA 1
ATOM 529 C C . PHE A 1 71 ? 11.664 10.406 -2.076 1.00 93.38 71 PHE A C 1
ATOM 531 O O . PHE A 1 71 ? 11.665 11.135 -1.092 1.00 93.38 71 PHE A O 1
ATOM 538 N N . GLN A 1 72 ? 10.544 10.034 -2.696 1.00 93.12 72 GLN A N 1
ATOM 539 C CA . GLN A 1 72 ? 9.211 10.500 -2.316 1.00 93.12 72 GLN A CA 1
ATOM 540 C C . GLN A 1 72 ? 8.456 9.499 -1.436 1.00 93.12 72 GLN A C 1
ATOM 542 O O . GLN A 1 72 ? 7.354 9.794 -0.995 1.00 93.12 72 GLN A O 1
ATOM 547 N N . ALA A 1 73 ? 9.042 8.334 -1.161 1.00 92.06 73 ALA A N 1
ATOM 548 C CA . ALA A 1 73 ? 8.379 7.213 -0.506 1.00 92.06 73 ALA A CA 1
ATOM 549 C C . ALA A 1 73 ? 7.860 7.554 0.905 1.00 92.06 73 ALA A C 1
ATOM 551 O O . ALA A 1 73 ? 6.668 7.430 1.178 1.00 92.06 73 ALA A O 1
ATOM 552 N N . VAL A 1 74 ? 8.730 8.094 1.764 1.00 90.88 74 VAL A N 1
ATOM 553 C CA . VAL A 1 74 ? 8.371 8.514 3.132 1.00 90.88 74 VAL A CA 1
ATOM 554 C C . VAL A 1 74 ? 7.379 9.681 3.120 1.00 90.88 74 VAL A C 1
ATOM 556 O O . VAL A 1 74 ? 6.426 9.704 3.895 1.00 90.88 74 VAL A O 1
ATOM 559 N N . GLY A 1 75 ? 7.569 10.641 2.210 1.00 93.31 75 GLY A N 1
ATOM 560 C CA . GLY A 1 75 ? 6.646 11.765 2.045 1.00 93.31 75 GLY A CA 1
ATOM 561 C C . GLY A 1 75 ? 5.245 11.296 1.655 1.00 93.31 75 GLY A C 1
ATOM 562 O O . GLY A 1 75 ? 4.273 11.683 2.296 1.00 93.31 75 GLY A O 1
ATOM 563 N N . ALA A 1 76 ? 5.146 10.401 0.669 1.00 94.62 76 ALA A N 1
ATOM 564 C C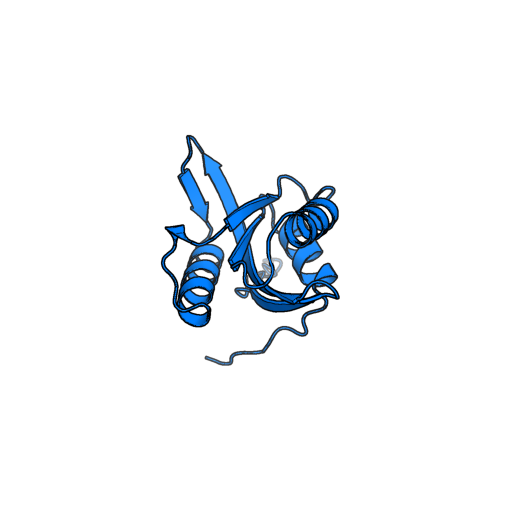A . ALA A 1 76 ? 3.883 9.823 0.222 1.00 94.62 76 ALA A CA 1
ATOM 565 C C . ALA A 1 76 ? 3.167 9.065 1.348 1.00 94.62 76 ALA A C 1
ATOM 567 O O . ALA A 1 76 ? 1.963 9.248 1.522 1.00 94.62 76 ALA A O 1
ATOM 568 N N . LEU A 1 77 ? 3.900 8.276 2.145 1.00 93.25 77 LEU A N 1
ATOM 569 C CA . LEU A 1 77 ? 3.353 7.593 3.319 1.00 93.25 77 LEU A CA 1
ATOM 5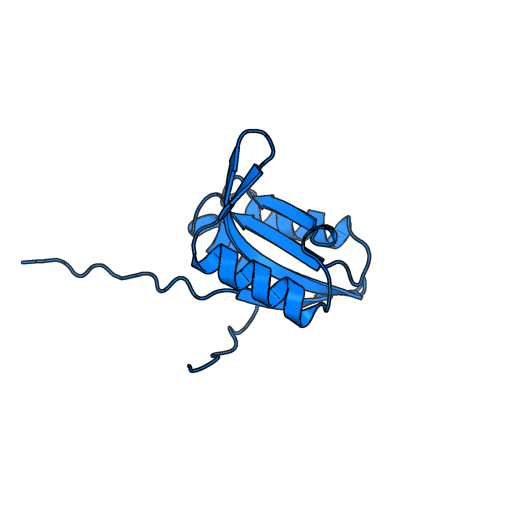70 C C . LEU A 1 77 ? 2.749 8.584 4.321 1.00 93.25 77 LEU A C 1
ATOM 572 O O . LEU A 1 77 ? 1.577 8.469 4.679 1.00 93.25 77 LEU A O 1
ATOM 576 N N . ARG A 1 78 ? 3.524 9.588 4.742 1.00 92.12 78 ARG A N 1
ATOM 577 C CA . ARG A 1 78 ? 3.067 10.586 5.722 1.00 92.12 78 ARG A CA 1
ATOM 578 C C . ARG A 1 78 ? 1.871 11.374 5.201 1.00 92.12 78 ARG A C 1
ATOM 580 O O . ARG A 1 78 ? 0.882 11.528 5.912 1.00 92.12 78 ARG A O 1
ATOM 587 N N . THR A 1 79 ? 1.925 11.832 3.951 1.00 94.56 79 THR A N 1
ATOM 588 C CA . THR A 1 79 ? 0.807 12.537 3.318 1.00 94.56 79 THR A CA 1
ATOM 589 C C . THR A 1 79 ? -0.439 11.661 3.253 1.00 94.56 79 THR A C 1
ATOM 591 O O . THR A 1 79 ? -1.525 12.158 3.538 1.00 94.56 79 THR A O 1
ATOM 594 N N . ALA A 1 80 ? -0.318 10.372 2.929 1.00 94.12 80 ALA A N 1
ATOM 595 C CA . ALA A 1 80 ? -1.459 9.462 2.883 1.00 94.12 80 ALA A CA 1
ATOM 596 C C . ALA A 1 80 ? -2.112 9.294 4.264 1.00 94.12 80 ALA A C 1
ATOM 598 O O . ALA A 1 80 ? -3.314 9.526 4.393 1.00 94.12 80 ALA A O 1
ATOM 599 N N . LEU A 1 81 ? -1.318 9.003 5.300 1.00 91.12 81 LEU A N 1
ATOM 600 C CA . LEU A 1 81 ? -1.810 8.859 6.678 1.00 91.12 81 LEU A CA 1
ATOM 601 C C . LEU A 1 81 ? -2.429 10.160 7.223 1.00 91.12 81 LEU A C 1
ATOM 603 O O . LEU A 1 81 ? -3.373 10.122 8.008 1.00 91.12 81 LEU A O 1
ATOM 607 N N . LEU A 1 82 ? -1.933 11.325 6.790 1.00 91.19 82 LEU A N 1
ATOM 608 C CA . LEU A 1 82 ? -2.482 12.627 7.182 1.00 91.19 82 LEU A CA 1
ATOM 609 C C . LEU A 1 82 ? -3.714 13.055 6.366 1.00 91.19 82 LEU A C 1
ATOM 611 O O . LEU A 1 82 ? -4.533 13.837 6.845 1.00 91.19 82 LEU A O 1
ATOM 615 N N . SER A 1 83 ? -3.860 12.603 5.127 1.00 92.88 83 SER A N 1
ATOM 616 C CA . SER A 1 83 ? -4.968 13.038 4.263 1.00 92.88 83 SER A CA 1
ATOM 617 C C . SER A 1 83 ? -6.208 12.158 4.388 1.00 92.88 83 SER A C 1
ATOM 619 O O . SER A 1 83 ? -7.313 12.633 4.129 1.00 92.88 83 SER A O 1
ATOM 621 N N . HIS A 1 84 ? -6.052 10.904 4.813 1.00 94.25 84 HIS A N 1
ATOM 622 C CA . HIS A 1 84 ? -7.154 9.951 4.895 1.00 94.25 84 HIS A CA 1
ATOM 623 C C . HIS A 1 84 ? -7.757 9.884 6.301 1.00 94.25 84 HIS A C 1
ATOM 625 O O . HIS A 1 84 ? -7.160 10.294 7.299 1.00 94.25 84 HIS A O 1
ATOM 631 N N . ARG A 1 85 ? -8.995 9.387 6.370 1.00 92.62 85 ARG A N 1
ATOM 632 C CA . ARG A 1 85 ? -9.693 9.164 7.638 1.00 92.62 85 ARG A CA 1
ATOM 633 C C . ARG A 1 85 ? -9.199 7.874 8.304 1.00 92.62 85 ARG A C 1
ATOM 635 O O . ARG A 1 85 ? -8.815 6.949 7.591 1.00 92.62 85 ARG A O 1
ATOM 642 N N . PRO A 1 86 ? -9.258 7.785 9.641 1.00 91.06 86 PRO A N 1
ATOM 643 C CA . PRO A 1 86 ? -9.034 6.528 10.349 1.00 91.06 86 PRO A CA 1
ATOM 644 C C . PRO A 1 86 ? -9.936 5.413 9.811 1.00 91.06 86 PRO A C 1
ATOM 646 O O . PRO A 1 86 ? -11.080 5.671 9.435 1.00 91.06 86 PRO A O 1
ATOM 649 N N . GLY A 1 87 ? -9.410 4.191 9.757 1.00 90.69 87 GLY A N 1
ATOM 650 C CA . GLY A 1 87 ? -10.061 3.033 9.142 1.00 90.69 87 GLY A CA 1
ATOM 651 C C . GLY A 1 87 ? -9.902 2.958 7.621 1.00 90.69 87 GLY A C 1
ATOM 652 O O . GLY A 1 87 ? -10.375 2.003 7.011 1.00 90.69 87 GLY A O 1
ATOM 653 N N . ALA A 1 88 ? -9.239 3.931 6.986 1.00 94.31 88 ALA A N 1
ATOM 654 C CA . ALA A 1 88 ? -8.964 3.855 5.558 1.00 94.31 88 ALA A CA 1
ATOM 655 C C . ALA A 1 88 ? -8.030 2.681 5.225 1.00 94.31 88 ALA A C 1
ATOM 657 O O . ALA A 1 88 ? -7.043 2.417 5.917 1.00 94.31 88 ALA A O 1
ATOM 658 N N . VAL A 1 89 ? -8.348 2.026 4.111 1.00 96.56 89 VAL A N 1
ATOM 659 C CA . VAL A 1 89 ? -7.577 0.932 3.522 1.00 96.56 89 VAL A CA 1
ATOM 660 C C . VAL A 1 89 ? -6.684 1.525 2.438 1.00 96.56 89 VAL A C 1
ATOM 662 O O . VAL A 1 89 ? -7.185 2.096 1.462 1.00 96.56 89 VAL A O 1
ATOM 665 N N . LEU A 1 90 ? -5.370 1.462 2.636 1.00 96.69 90 LEU A N 1
ATOM 666 C CA . LEU A 1 90 ? -4.375 2.146 1.812 1.00 96.69 90 LEU A CA 1
ATOM 667 C C . LEU A 1 90 ? -3.484 1.125 1.102 1.00 96.69 90 LEU A C 1
ATOM 669 O O . LEU A 1 90 ? -2.947 0.211 1.726 1.00 96.69 90 LEU A O 1
ATOM 673 N N . PHE A 1 91 ? -3.269 1.315 -0.196 1.00 96.50 91 PHE A N 1
ATOM 674 C CA . PHE A 1 91 ? -2.351 0.493 -0.977 1.00 96.50 91 PHE A CA 1
ATOM 675 C C . PHE A 1 91 ? -1.312 1.373 -1.665 1.00 96.50 91 PHE A C 1
ATOM 677 O O . PHE A 1 91 ? -1.655 2.180 -2.532 1.00 96.50 91 PHE A O 1
ATOM 684 N N . PHE A 1 92 ? -0.033 1.209 -1.327 1.00 95.56 92 PHE A N 1
ATOM 685 C CA . PHE A 1 92 ? 1.039 1.959 -1.981 1.00 95.56 92 PHE A CA 1
ATOM 686 C C . PHE A 1 92 ? 1.589 1.191 -3.182 1.00 95.56 92 PHE A C 1
ATOM 688 O O . PHE A 1 92 ? 2.203 0.131 -3.046 1.00 95.56 92 PHE A O 1
ATOM 695 N N . VAL A 1 93 ? 1.412 1.770 -4.368 1.00 95.81 93 VAL A N 1
ATOM 696 C CA . VAL A 1 93 ? 1.936 1.250 -5.634 1.00 95.81 93 VAL A CA 1
ATOM 697 C C . VAL A 1 93 ? 3.320 1.845 -5.878 1.00 95.81 93 VAL A C 1
ATOM 699 O O . VAL A 1 93 ? 3.462 2.989 -6.325 1.00 95.81 93 VAL A O 1
ATOM 702 N N . CYS A 1 94 ? 4.352 1.066 -5.578 1.00 95.06 94 CYS A N 1
ATOM 703 C CA . CYS A 1 94 ? 5.750 1.462 -5.678 1.00 95.06 94 CYS A CA 1
ATOM 704 C C . CYS A 1 94 ? 6.287 1.234 -7.093 1.00 95.06 94 CYS A C 1
ATOM 706 O O . CYS A 1 94 ? 6.283 0.111 -7.585 1.00 95.06 94 CYS A O 1
ATOM 708 N N . LYS A 1 95 ? 6.817 2.275 -7.749 1.00 92.88 95 LYS A N 1
ATOM 709 C CA . LYS A 1 95 ? 7.423 2.122 -9.090 1.00 92.88 95 LYS A CA 1
ATOM 710 C C . LYS A 1 95 ? 8.729 1.318 -9.105 1.00 92.88 95 LYS A C 1
ATOM 712 O O . LYS A 1 95 ? 9.192 0.944 -10.178 1.00 92.88 95 LYS A O 1
ATOM 717 N N . SER A 1 96 ? 9.347 1.095 -7.948 1.00 91.19 96 SER A N 1
ATOM 718 C CA . SER A 1 96 ? 10.572 0.307 -7.809 1.00 91.19 96 SER A CA 1
ATOM 719 C C . SER A 1 96 ? 10.646 -0.371 -6.444 1.00 91.19 96 SER A C 1
ATOM 721 O O . SER A 1 96 ? 10.077 0.126 -5.468 1.00 91.19 96 SER A O 1
ATOM 723 N N . SER A 1 97 ? 11.412 -1.460 -6.358 1.00 88.88 97 SER A N 1
ATOM 724 C CA . SER A 1 97 ? 11.655 -2.188 -5.105 1.00 88.88 97 SER A CA 1
ATOM 725 C C . SER A 1 97 ? 12.328 -1.308 -4.043 1.00 88.88 97 SER A C 1
ATOM 727 O O . SER A 1 97 ? 11.961 -1.352 -2.882 1.00 88.88 97 SER A O 1
ATOM 729 N N . LEU A 1 98 ? 13.196 -0.370 -4.438 1.00 90.69 98 LEU A N 1
ATOM 730 C CA . LEU A 1 98 ? 13.792 0.595 -3.500 1.00 90.69 98 LEU A CA 1
ATOM 731 C C . LEU A 1 98 ? 12.760 1.527 -2.838 1.00 90.69 98 LEU A C 1
ATOM 733 O O . LEU A 1 98 ? 12.978 2.003 -1.727 1.00 90.69 98 LEU A O 1
ATOM 737 N N . ALA A 1 99 ? 11.664 1.857 -3.529 1.00 91.12 99 ALA A N 1
ATOM 738 C CA . ALA A 1 99 ? 10.590 2.653 -2.937 1.00 91.12 99 ALA A CA 1
ATOM 739 C C . ALA A 1 99 ? 9.745 1.805 -1.979 1.00 91.12 99 ALA A C 1
ATOM 741 O O . ALA A 1 99 ? 9.363 2.297 -0.919 1.00 91.12 99 ALA A O 1
ATOM 742 N N . TYR A 1 100 ? 9.523 0.539 -2.336 1.00 90.69 100 TYR A N 1
ATOM 743 C CA . TYR A 1 100 ? 8.881 -0.456 -1.484 1.00 90.69 100 TYR A CA 1
ATOM 744 C C . TYR A 1 100 ? 9.644 -0.634 -0.166 1.00 90.69 100 TYR A C 1
ATOM 746 O O . TYR A 1 100 ? 9.068 -0.414 0.897 1.00 90.69 100 TYR A O 1
ATOM 754 N N . ASP A 1 101 ? 10.950 -0.907 -0.240 1.00 88.19 101 ASP A N 1
ATOM 755 C CA . ASP A 1 101 ? 11.817 -1.140 0.923 1.00 88.19 101 ASP A CA 1
ATOM 756 C C . ASP A 1 101 ? 11.863 0.062 1.875 1.00 88.19 101 ASP A C 1
ATOM 758 O O . ASP A 1 101 ? 11.931 -0.076 3.094 1.00 88.19 101 ASP A O 1
ATOM 762 N N . LYS A 1 102 ? 11.793 1.280 1.329 1.00 90.50 102 LYS A N 1
ATOM 763 C CA . LYS A 1 102 ? 11.748 2.491 2.154 1.00 90.50 102 LYS A CA 1
ATOM 764 C C . LYS A 1 102 ? 10.440 2.639 2.919 1.00 90.50 102 LYS A C 1
ATOM 766 O O . LYS A 1 102 ? 10.473 3.073 4.066 1.00 90.50 102 LYS A O 1
ATOM 771 N N . ILE A 1 103 ? 9.302 2.328 2.298 1.00 90.19 103 ILE A N 1
ATOM 772 C CA . ILE A 1 103 ? 8.009 2.409 2.991 1.00 90.19 103 ILE A CA 1
ATOM 773 C C . ILE A 1 103 ? 7.890 1.281 4.006 1.00 90.19 103 ILE A C 1
ATOM 775 O O . ILE A 1 103 ? 7.475 1.545 5.131 1.00 90.19 103 ILE A O 1
ATOM 779 N N . SER A 1 104 ? 8.293 0.058 3.651 1.00 87.31 104 SER A N 1
ATOM 780 C CA . SER A 1 104 ? 8.273 -1.065 4.591 1.00 87.31 104 SER A CA 1
ATOM 781 C C . SER A 1 104 ? 9.139 -0.782 5.822 1.00 87.31 104 SER A C 1
ATOM 783 O O . SER A 1 104 ? 8.689 -1.016 6.942 1.00 87.31 104 SER A O 1
ATOM 785 N N . SER A 1 105 ? 10.325 -0.190 5.634 1.00 86.50 105 SER A N 1
ATOM 786 C CA . SER A 1 105 ? 11.201 0.226 6.733 1.00 86.50 105 SER A CA 1
ATOM 787 C C . SER A 1 105 ? 10.598 1.338 7.598 1.00 86.50 105 SER A C 1
ATOM 789 O O . SER A 1 105 ? 10.722 1.277 8.817 1.00 86.50 105 SER A O 1
ATOM 791 N N . GLU A 1 106 ? 9.965 2.355 7.003 1.00 87.81 106 GLU A N 1
ATOM 792 C CA . GLU A 1 106 ? 9.363 3.476 7.753 1.00 87.81 106 GLU A CA 1
ATOM 793 C C . GLU A 1 106 ? 8.129 3.033 8.548 1.00 87.81 106 GLU A C 1
ATOM 795 O O . GLU A 1 106 ? 7.873 3.535 9.639 1.00 87.81 106 GLU A O 1
ATOM 800 N N . LEU A 1 107 ? 7.374 2.063 8.029 1.00 82.19 107 LEU A N 1
ATOM 801 C CA . LEU A 1 107 ? 6.224 1.488 8.721 1.00 82.19 107 LEU A CA 1
ATOM 802 C C . LEU A 1 107 ? 6.614 0.651 9.955 1.00 82.19 107 LEU A C 1
ATOM 804 O O . LEU A 1 107 ? 5.725 0.240 10.695 1.00 82.19 107 LEU A O 1
ATOM 808 N N . ASN A 1 108 ? 7.916 0.439 10.198 1.00 63.12 108 ASN A N 1
ATOM 809 C CA . ASN A 1 108 ? 8.489 -0.235 11.369 1.00 63.12 108 ASN A CA 1
ATOM 810 C C . ASN A 1 108 ? 7.798 -1.567 11.709 1.00 63.12 108 ASN A C 1
ATOM 812 O O . ASN A 1 108 ? 7.543 -1.898 12.867 1.00 63.12 108 ASN A O 1
ATOM 816 N N . VAL A 1 109 ? 7.454 -2.318 10.667 1.00 50.34 109 VAL A N 1
ATOM 817 C CA . VAL A 1 109 ? 6.755 -3.594 10.779 1.00 50.34 109 VAL A CA 1
ATOM 818 C C . VAL A 1 109 ? 7.813 -4.667 10.898 1.00 50.34 109 VAL A C 1
ATOM 820 O O . VAL A 1 109 ? 8.587 -4.875 9.963 1.00 50.34 109 VAL A O 1
ATOM 823 N N . GLN A 1 110 ? 7.853 -5.364 12.031 1.00 38.81 110 GLN A N 1
ATOM 824 C CA . GLN A 1 110 ? 8.443 -6.696 12.021 1.00 38.81 110 GLN A CA 1
ATOM 825 C C . GLN A 1 110 ? 7.584 -7.528 11.063 1.00 38.81 110 GLN A C 1
ATOM 827 O O . GLN A 1 110 ? 6.395 -7.678 11.340 1.00 38.81 110 GLN A O 1
ATOM 832 N N . PRO A 1 111 ? 8.111 -7.984 9.912 1.00 41.50 111 PRO A N 1
ATOM 833 C CA . PRO A 1 111 ? 7.315 -8.762 8.975 1.00 41.50 111 PRO A CA 1
ATOM 834 C C . PRO A 1 111 ? 6.782 -9.988 9.716 1.00 41.50 111 PRO A C 1
ATOM 836 O O . PRO A 1 111 ? 7.578 -10.784 10.213 1.00 41.50 111 PRO A O 1
ATOM 839 N N . GLU A 1 112 ? 5.458 -10.133 9.816 1.00 36.91 112 GLU A N 1
ATOM 840 C CA . GLU A 1 112 ? 4.877 -11.397 10.258 1.00 36.91 112 GLU A CA 1
ATOM 841 C C . GLU A 1 112 ? 5.341 -12.471 9.274 1.00 36.91 112 GLU A C 1
ATOM 843 O O . GLU A 1 112 ? 5.072 -12.413 8.071 1.00 36.91 112 GLU A O 1
ATOM 848 N N . VAL A 1 113 ? 6.118 -13.423 9.787 1.00 40.50 113 VAL A N 1
ATOM 849 C CA . VAL A 1 113 ? 6.477 -14.626 9.050 1.00 40.50 113 VAL A CA 1
ATOM 850 C C . VAL A 1 113 ? 5.218 -15.479 9.020 1.00 40.50 113 VAL A C 1
ATOM 852 O O . VAL A 1 113 ? 4.914 -16.173 9.983 1.00 40.50 113 VAL A O 1
ATOM 855 N N . VAL A 1 114 ? 4.453 -15.386 7.936 1.00 41.06 114 VAL A N 1
ATOM 856 C CA . VAL A 1 114 ? 3.430 -16.387 7.641 1.00 41.06 114 VAL A CA 1
ATOM 857 C C . VAL A 1 114 ? 4.161 -17.512 6.918 1.00 41.06 114 VAL A C 1
ATOM 859 O O . VAL A 1 114 ? 4.507 -17.370 5.745 1.00 41.06 114 VAL A O 1
ATOM 862 N N . GLU A 1 115 ? 4.521 -18.559 7.658 1.00 36.00 115 GLU A N 1
ATOM 863 C CA . GLU A 1 115 ? 5.009 -19.805 7.063 1.00 36.00 115 GLU A CA 1
ATOM 864 C C . GLU A 1 115 ? 3.859 -20.444 6.265 1.00 36.00 115 GLU A C 1
ATOM 866 O O . GLU A 1 115 ? 2.719 -20.458 6.735 1.00 36.00 115 GLU A O 1
ATOM 871 N N . GLU A 1 116 ? 4.160 -20.873 5.033 1.00 40.47 116 GLU A N 1
ATOM 872 C CA . GLU A 1 116 ? 3.246 -21.615 4.145 1.00 40.47 116 GLU A CA 1
ATOM 873 C C . GLU A 1 116 ? 2.840 -22.973 4.732 1.00 40.47 116 GLU A C 1
ATOM 875 O O . GLU A 1 116 ? 3.711 -23.650 5.328 1.00 40.47 116 GLU A O 1
#

Foldseek 3Di:
DDDDDPPPPLAWDWDWFQDPQAIEIETEFEWDADPNDTDTDPSLVVNLVVLCVVLVHDSVQEAEFEDADLVCLVVSVVCVVVVDHHSRYYYYHYNDVSSVVSNVVVSVDPGPPPDD

Radius of gyration: 14.27 Å; chains: 1; bounding box: 45×35×36 Å